Protein AF-A0A355H239-F1 (afdb_monomer)

Secondary structure (DSSP, 8-state):
-HHHHHHHHHHHHHHHTHHHHHHHHHHHHHHHHHHHHHTT-TT-HHHHHHHHHHHHHHHHHHHHHHHHHHHHHTT-S-SHHHHHHHHHHHHHHHHHHHHHHHHTT----HHHHHHHHHHHHHHHHHHHHHHHHHHHHHHHHTT-

Solvent-accessible surface area (backbone atoms only — not comparable to full-atom values): 7969 Å² total; per-residue (Å²): 111,69,68,77,52,54,56,60,52,55,53,50,51,58,49,58,56,43,52,63,48,53,51,45,53,50,52,44,51,52,53,49,53,51,38,37,56,75,68,68,53,72,79,42,66,66,57,49,51,55,51,50,52,53,51,53,52,52,53,51,46,51,52,43,48,51,52,27,47,50,22,62,77,69,70,51,68,82,38,59,71,43,52,51,51,41,56,54,54,49,53,47,49,55,52,50,54,53,49,49,38,60,77,67,63,52,76,73,57,71,69,47,56,53,45,51,53,52,49,53,53,54,48,56,65,48,46,62,58,45,50,56,52,50,50,52,52,51,56,54,62,71,73,105

Structure (mmCIF, N/CA/C/O backbone):
data_AF-A0A355H239-F1
#
_entry.id   AF-A0A355H239-F1
#
loop_
_atom_site.group_PDB
_atom_site.id
_atom_site.type_symbol
_atom_site.label_atom_id
_atom_site.label_alt_id
_atom_site.label_comp_id
_atom_site.label_asym_id
_atom_site.label_entity_id
_atom_site.label_seq_id
_atom_site.pdbx_PDB_ins_code
_atom_site.Cartn_x
_atom_site.Cartn_y
_atom_site.Cartn_z
_atom_site.occupancy
_atom_site.B_iso_or_equiv
_atom_site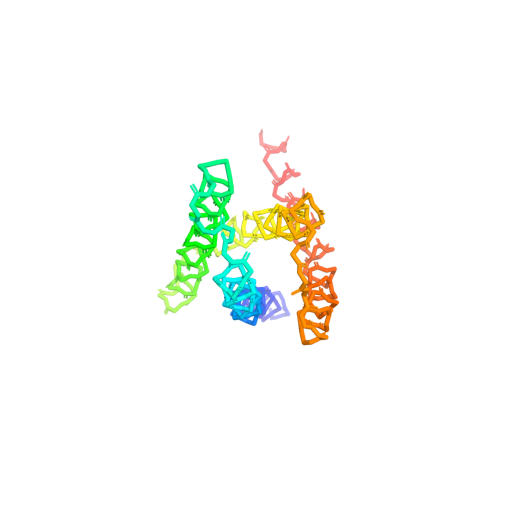.auth_seq_id
_atom_site.auth_comp_id
_atom_site.auth_asym_id
_atom_site.auth_atom_id
_atom_site.pdbx_PDB_model_num
ATOM 1 N N . ALA A 1 1 ? 24.855 -2.187 -24.152 1.00 49.84 1 ALA A N 1
ATOM 2 C CA . ALA A 1 1 ? 25.437 -2.868 -22.974 1.00 49.84 1 ALA A CA 1
ATOM 3 C C . ALA A 1 1 ? 24.928 -2.275 -21.656 1.00 49.84 1 ALA A C 1
ATOM 5 O O . ALA A 1 1 ? 24.184 -2.953 -20.971 1.00 49.84 1 ALA A O 1
ATOM 6 N N . TRP A 1 2 ? 25.256 -1.025 -21.291 1.00 38.62 2 TRP A N 1
ATOM 7 C CA . TRP A 1 2 ? 24.804 -0.437 -20.011 1.00 38.62 2 TRP A CA 1
ATOM 8 C C . TRP A 1 2 ? 23.284 -0.184 -19.926 1.00 38.62 2 TRP A C 1
ATOM 10 O O . TRP A 1 2 ? 22.669 -0.510 -18.916 1.00 38.62 2 TRP A O 1
ATOM 20 N N . GLN A 1 3 ? 22.655 0.355 -20.977 1.00 44.34 3 GLN A N 1
ATOM 21 C CA . GLN A 1 3 ? 21.200 0.594 -20.992 1.00 44.34 3 GLN A CA 1
ATOM 22 C C . GLN A 1 3 ? 20.380 -0.708 -20.977 1.00 44.34 3 GLN A C 1
ATOM 24 O O . GLN A 1 3 ? 19.345 -0.752 -20.317 1.00 44.34 3 GLN A O 1
ATOM 29 N N . ASP A 1 4 ? 20.891 -1.773 -21.605 1.00 44.16 4 ASP A N 1
ATOM 30 C CA . ASP A 1 4 ? 20.252 -3.100 -21.658 1.00 44.16 4 ASP A CA 1
ATOM 31 C C . ASP A 1 4 ? 20.250 -3.826 -20.302 1.00 44.16 4 ASP A C 1
ATOM 33 O O . ASP A 1 4 ? 19.488 -4.764 -20.106 1.00 44.16 4 ASP A O 1
ATOM 37 N N . ILE A 1 5 ? 21.096 -3.392 -19.360 1.00 50.44 5 ILE A N 1
ATOM 38 C CA . ILE A 1 5 ? 21.216 -3.969 -18.012 1.00 50.44 5 ILE A CA 1
ATOM 39 C C . ILE A 1 5 ? 20.502 -3.089 -16.973 1.00 50.44 5 ILE A C 1
ATOM 41 O O . ILE A 1 5 ? 19.812 -3.595 -16.090 1.00 50.44 5 ILE A O 1
ATOM 45 N N . VAL A 1 6 ? 20.634 -1.761 -17.071 1.00 57.44 6 VAL A N 1
ATOM 46 C CA . VAL A 1 6 ? 20.145 -0.821 -16.042 1.00 57.44 6 VAL A CA 1
ATOM 47 C C . VAL A 1 6 ? 18.633 -0.594 -16.107 1.00 57.44 6 VAL A C 1
ATOM 49 O O . VAL A 1 6 ? 18.001 -0.423 -15.065 1.00 57.44 6 VAL A O 1
ATOM 52 N N . VAL A 1 7 ? 18.036 -0.585 -17.304 1.00 55.44 7 VAL A N 1
ATOM 53 C CA . VAL A 1 7 ? 16.589 -0.348 -17.455 1.00 55.44 7 VAL A CA 1
ATOM 54 C C . VAL A 1 7 ? 15.756 -1.520 -16.905 1.00 55.44 7 VAL A C 1
ATOM 56 O O . VAL A 1 7 ? 14.871 -1.245 -16.093 1.00 55.44 7 VAL A O 1
ATOM 59 N N . PRO A 1 8 ? 16.062 -2.800 -17.214 1.00 58.38 8 PRO A N 1
ATOM 60 C CA . PRO A 1 8 ? 15.349 -3.936 -16.622 1.00 58.38 8 PRO A CA 1
ATOM 61 C C . PRO A 1 8 ? 15.516 -4.018 -15.101 1.00 58.38 8 PRO A C 1
ATOM 63 O O . PRO A 1 8 ? 14.546 -4.258 -14.388 1.00 58.38 8 PRO A O 1
ATOM 66 N N . LEU A 1 9 ? 16.721 -3.746 -14.580 1.00 67.75 9 LEU A N 1
ATOM 67 C CA . LEU A 1 9 ? 16.978 -3.777 -13.136 1.00 67.75 9 LEU A CA 1
ATOM 68 C C . LEU A 1 9 ? 16.159 -2.717 -12.384 1.00 67.75 9 LEU A C 1
ATOM 70 O O . LEU A 1 9 ? 15.622 -2.988 -11.313 1.00 67.75 9 LEU A O 1
ATOM 74 N N . GLY A 1 10 ? 16.027 -1.522 -12.966 1.00 76.94 10 GLY A N 1
ATOM 75 C CA . GLY A 1 10 ? 15.269 -0.433 -12.364 1.00 76.94 10 GLY A CA 1
ATOM 76 C C . GLY A 1 10 ? 13.759 -0.674 -12.321 1.00 76.94 10 GLY A C 1
ATOM 77 O O . GLY A 1 10 ? 13.109 -0.146 -11.424 1.00 76.94 10 GLY A O 1
ATOM 78 N N . GLU A 1 11 ? 13.187 -1.409 -13.277 1.00 83.06 11 GLU A N 1
ATOM 79 C CA . GLU A 1 11 ? 11.767 -1.789 -13.248 1.00 83.06 11 GLU A CA 1
ATOM 80 C C . GLU A 1 11 ? 11.512 -2.953 -12.285 1.00 83.06 11 GLU A C 1
ATOM 82 O O . GLU A 1 11 ? 10.512 -2.938 -11.572 1.00 83.06 11 GLU A O 1
ATOM 87 N N . ILE A 1 12 ? 12.443 -3.910 -12.199 1.00 86.94 12 ILE A N 1
ATOM 88 C CA . ILE A 1 12 ? 12.395 -4.990 -11.205 1.00 86.94 12 ILE A CA 1
ATOM 89 C C . ILE A 1 12 ? 12.418 -4.416 -9.788 1.00 86.94 12 ILE A C 1
ATOM 91 O O . ILE A 1 12 ? 11.576 -4.782 -8.972 1.00 86.94 12 ILE A O 1
ATOM 95 N N . GLU A 1 13 ? 13.339 -3.494 -9.497 1.00 86.94 13 GLU A N 1
ATOM 96 C CA . GLU A 1 13 ? 13.439 -2.856 -8.180 1.00 86.94 13 GLU A CA 1
ATOM 97 C C . GLU A 1 13 ? 12.128 -2.157 -7.794 1.00 86.94 13 GLU A C 1
ATOM 99 O O . GLU A 1 13 ? 11.630 -2.352 -6.688 1.00 86.94 13 GLU A O 1
ATOM 104 N N . ASP A 1 14 ? 11.518 -1.409 -8.717 1.00 87.81 14 ASP A N 1
ATOM 105 C CA . ASP A 1 14 ? 10.258 -0.712 -8.441 1.00 87.81 14 ASP A CA 1
ATOM 106 C C . ASP A 1 14 ? 9.121 -1.685 -8.109 1.00 87.81 14 ASP A C 1
ATOM 108 O O . ASP A 1 14 ? 8.348 -1.429 -7.184 1.00 87.81 14 ASP A O 1
ATOM 112 N N . VAL A 1 15 ? 9.036 -2.815 -8.820 1.00 91.94 15 VAL A N 1
ATOM 113 C CA . VAL A 1 15 ? 8.020 -3.842 -8.559 1.00 91.94 15 VAL A CA 1
ATOM 114 C C . VAL A 1 15 ? 8.290 -4.578 -7.249 1.00 91.94 15 VAL A C 1
ATOM 116 O O . VAL A 1 15 ? 7.368 -4.733 -6.451 1.00 91.94 15 VAL A O 1
ATOM 119 N N . VAL A 1 16 ? 9.534 -4.978 -6.973 1.00 91.25 16 VAL A N 1
ATOM 120 C CA . VAL A 1 16 ? 9.913 -5.648 -5.713 1.00 91.25 16 VAL A CA 1
ATOM 121 C C . VAL A 1 16 ? 9.537 -4.792 -4.505 1.00 91.25 16 VAL A C 1
ATOM 123 O O . VAL A 1 16 ? 9.000 -5.297 -3.520 1.00 91.25 16 VAL A O 1
ATOM 126 N N . MET A 1 17 ? 9.739 -3.481 -4.604 1.00 90.00 17 MET A N 1
ATOM 127 C CA . MET A 1 17 ? 9.440 -2.533 -3.53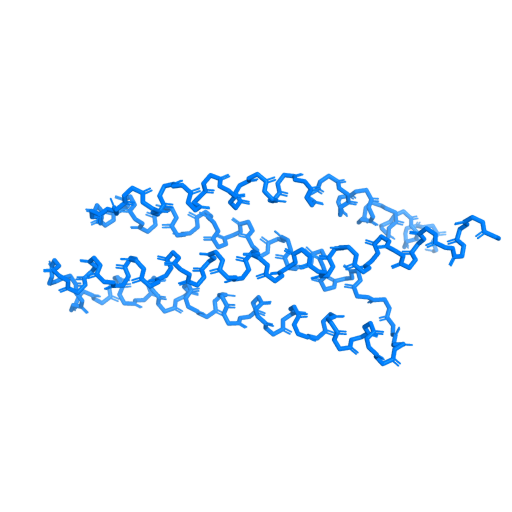3 1.00 90.00 17 MET A CA 1
ATOM 128 C C . MET A 1 17 ? 7.933 -2.378 -3.241 1.00 90.00 17 MET A C 1
ATOM 130 O O . MET A 1 17 ? 7.575 -1.908 -2.161 1.00 90.00 17 MET A O 1
ATOM 134 N N . THR A 1 18 ? 7.034 -2.824 -4.131 1.00 92.94 18 THR A N 1
ATOM 135 C CA . THR A 1 18 ? 5.580 -2.847 -3.852 1.00 92.94 18 THR A CA 1
ATOM 136 C C . THR A 1 18 ? 5.189 -3.892 -2.802 1.00 92.94 18 THR A C 1
ATOM 138 O O . THR A 1 18 ? 4.214 -3.696 -2.077 1.00 92.94 18 THR A O 1
ATOM 141 N N . GLY A 1 19 ? 5.957 -4.981 -2.676 1.00 93.56 19 GLY A N 1
ATOM 142 C CA . GLY A 1 19 ? 5.679 -6.073 -1.741 1.00 93.56 19 GLY A CA 1
ATOM 143 C C . GLY A 1 19 ? 5.734 -5.631 -0.273 1.00 93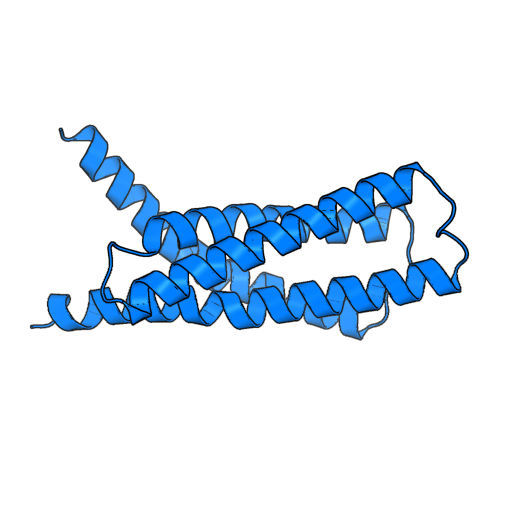.56 19 GLY A C 1
ATOM 144 O O . GLY A 1 19 ? 4.724 -5.749 0.424 1.00 93.56 19 GLY A O 1
ATOM 145 N N . PRO A 1 20 ? 6.867 -5.077 0.203 1.00 92.62 20 PRO A N 1
ATOM 146 C CA . PRO A 1 20 ? 6.974 -4.533 1.555 1.00 92.62 20 PRO A CA 1
ATOM 147 C C . PRO A 1 20 ? 5.937 -3.445 1.851 1.00 92.62 20 PRO A C 1
ATOM 149 O O . PRO A 1 20 ? 5.372 -3.440 2.940 1.00 92.62 20 PRO A O 1
ATOM 152 N N . MET A 1 21 ? 5.627 -2.581 0.874 1.00 92.50 21 MET A N 1
ATOM 153 C CA . MET A 1 21 ? 4.584 -1.561 1.023 1.00 92.50 21 MET 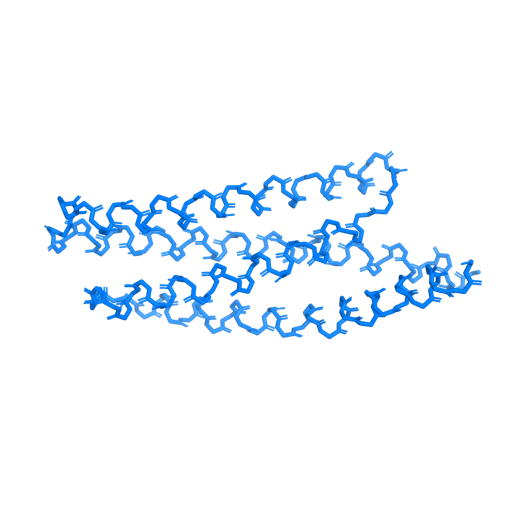A CA 1
ATOM 154 C C . MET A 1 21 ? 3.210 -2.177 1.299 1.00 92.50 21 MET A C 1
ATOM 156 O O . MET A 1 21 ? 2.563 -1.833 2.284 1.00 92.50 21 MET A O 1
ATOM 160 N N . LEU A 1 22 ? 2.788 -3.150 0.489 1.00 95.19 22 LEU A N 1
ATOM 161 C CA . LEU A 1 22 ? 1.518 -3.850 0.699 1.00 95.19 22 LEU A CA 1
ATOM 162 C C . LEU A 1 22 ? 1.462 -4.603 2.028 1.00 95.19 22 LEU A C 1
ATOM 164 O O . LEU A 1 22 ? 0.408 -4.623 2.666 1.00 95.19 22 LEU A O 1
ATOM 168 N N . GLY A 1 23 ? 2.578 -5.216 2.429 1.00 94.88 23 GLY A N 1
ATOM 169 C CA . GLY A 1 23 ? 2.705 -5.907 3.711 1.00 94.88 23 GLY A CA 1
ATOM 170 C C . GLY A 1 23 ? 2.562 -4.955 4.899 1.00 94.88 23 GLY A C 1
ATOM 171 O O . GLY A 1 23 ? 1.799 -5.242 5.819 1.00 94.88 23 GLY A O 1
ATOM 172 N N . GLY A 1 24 ? 3.227 -3.798 4.850 1.00 94.19 24 GLY A N 1
ATOM 173 C CA . GLY A 1 24 ? 3.100 -2.755 5.869 1.00 94.19 24 GLY A CA 1
ATOM 174 C C . GLY A 1 24 ? 1.673 -2.217 5.968 1.00 94.19 24 GLY A C 1
ATOM 175 O O . GLY A 1 24 ? 1.107 -2.182 7.057 1.00 94.19 24 GLY A O 1
ATOM 176 N N . MET A 1 25 ? 1.047 -1.902 4.831 1.00 94.88 25 MET A N 1
ATOM 177 C CA . MET A 1 25 ? -0.350 -1.450 4.780 1.00 94.88 25 MET A CA 1
ATOM 178 C C . MET A 1 25 ? -1.328 -2.487 5.352 1.00 94.88 25 MET A C 1
ATOM 180 O O . MET A 1 25 ? -2.258 -2.131 6.075 1.00 94.88 25 MET A O 1
ATOM 184 N N . ALA A 1 26 ? -1.115 -3.775 5.061 1.00 96.12 26 ALA A N 1
ATOM 185 C CA . ALA A 1 26 ? -1.925 -4.859 5.616 1.00 96.12 26 ALA A CA 1
ATOM 186 C C . ALA A 1 26 ? -1.776 -4.951 7.141 1.00 96.12 26 ALA A C 1
ATOM 188 O O . ALA A 1 26 ? -2.770 -5.042 7.856 1.00 96.12 26 ALA A O 1
ATOM 189 N N . ALA A 1 27 ? -0.546 -4.846 7.649 1.00 95.62 27 ALA A N 1
ATOM 190 C CA . ALA A 1 27 ? -0.295 -4.838 9.085 1.00 95.62 27 ALA A CA 1
ATOM 191 C C . ALA A 1 27 ? -0.939 -3.620 9.774 1.00 95.62 27 ALA A C 1
ATOM 193 O O . ALA A 1 27 ? -1.530 -3.762 10.842 1.00 95.62 27 ALA A O 1
ATOM 194 N N . GLN A 1 28 ? -0.895 -2.434 9.157 1.00 94.62 28 GLN A N 1
ATOM 195 C CA . GLN A 1 28 ? -1.575 -1.244 9.679 1.00 94.62 28 GLN A CA 1
ATOM 196 C C . GLN A 1 28 ? -3.099 -1.431 9.744 1.00 94.62 28 GLN A C 1
ATOM 198 O O . GLN A 1 28 ? -3.717 -1.100 10.758 1.00 94.62 28 GLN A O 1
ATOM 203 N N . LEU A 1 29 ? -3.696 -2.005 8.694 1.00 95.00 2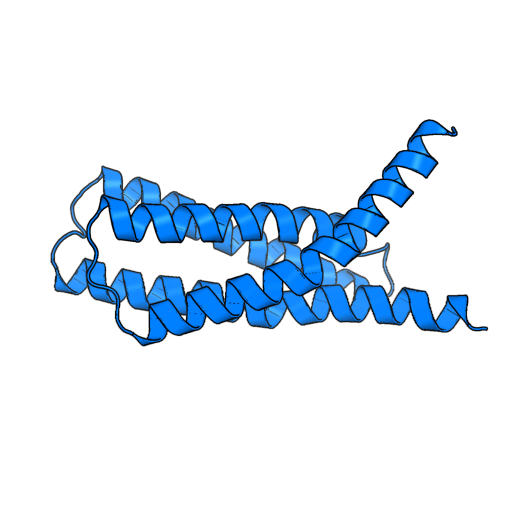9 LEU A N 1
ATOM 204 C CA . LEU A 1 29 ? -5.109 -2.388 8.667 1.00 95.00 29 LEU A CA 1
ATOM 205 C C . LEU A 1 29 ? -5.455 -3.357 9.806 1.00 95.00 29 LEU A C 1
ATOM 207 O O . LEU A 1 29 ? -6.439 -3.153 10.513 1.00 95.00 29 LEU A O 1
ATOM 211 N N . ASP A 1 30 ? -4.645 -4.388 10.030 1.00 95.00 30 ASP A N 1
ATOM 212 C CA . ASP A 1 30 ? -4.907 -5.369 11.086 1.00 95.00 30 ASP A CA 1
ATOM 213 C C . ASP A 1 30 ? -4.824 -4.750 12.491 1.00 95.00 30 ASP A C 1
ATOM 215 O O . ASP A 1 30 ? -5.696 -5.002 13.333 1.00 95.00 30 ASP A O 1
ATOM 219 N N . LEU A 1 31 ? -3.825 -3.894 12.732 1.00 94.19 31 LEU A N 1
ATOM 220 C CA . LEU A 1 31 ? -3.648 -3.184 14.004 1.00 94.19 31 LEU A CA 1
ATOM 221 C C . LEU A 1 31 ? -4.824 -2.240 14.292 1.00 94.19 31 LEU A C 1
ATOM 223 O O . LEU A 1 31 ? -5.388 -2.273 15.390 1.00 94.19 31 LEU A O 1
ATOM 227 N N . LEU A 1 32 ? -5.245 -1.442 13.306 1.00 93.00 32 LEU A N 1
ATOM 228 C CA . LEU A 1 32 ? -6.392 -0.545 13.467 1.00 93.00 32 LEU A CA 1
ATOM 229 C C . LEU A 1 32 ? -7.708 -1.314 13.606 1.00 93.00 32 LEU A C 1
ATOM 231 O O . LEU A 1 32 ? -8.523 -0.964 14.457 1.00 93.00 32 LEU A O 1
ATOM 235 N N . ALA A 1 33 ? -7.913 -2.395 12.849 1.00 93.56 33 ALA A N 1
ATOM 236 C CA . ALA A 1 33 ? -9.104 -3.232 12.985 1.00 93.56 33 ALA A CA 1
ATOM 237 C C . ALA A 1 33 ? -9.218 -3.828 14.393 1.00 93.56 33 ALA A C 1
ATOM 239 O O . ALA A 1 33 ? -10.309 -3.879 14.967 1.00 93.56 33 ALA A O 1
ATOM 240 N N . ALA A 1 34 ? -8.098 -4.285 14.963 1.00 92.50 34 ALA A N 1
ATOM 241 C CA . ALA A 1 34 ? -8.056 -4.769 16.337 1.00 92.50 34 ALA A CA 1
ATOM 242 C C . ALA A 1 34 ? -8.436 -3.660 17.330 1.00 92.50 34 ALA A C 1
ATOM 244 O O . ALA A 1 34 ? -9.309 -3.882 18.172 1.00 92.50 34 ALA A O 1
ATOM 245 N N . ALA A 1 35 ? -7.867 -2.461 17.182 1.00 91.06 35 ALA A N 1
ATOM 246 C CA . ALA A 1 35 ? -8.186 -1.316 18.031 1.00 91.06 35 ALA A CA 1
ATOM 247 C C . ALA A 1 35 ? -9.665 -0.895 17.926 1.00 91.06 35 ALA A C 1
ATOM 249 O O . ALA A 1 35 ? -10.326 -0.719 18.949 1.00 91.06 35 ALA A O 1
ATOM 250 N N . ILE A 1 36 ? -10.228 -0.813 16.717 1.00 90.75 36 ILE A N 1
ATOM 251 C CA . ILE A 1 36 ? -11.646 -0.482 16.480 1.00 90.75 36 ILE A CA 1
ATOM 252 C C . ILE A 1 36 ? -12.573 -1.481 17.184 1.00 90.75 36 ILE A C 1
ATOM 254 O O . ILE A 1 36 ? -13.549 -1.082 17.827 1.00 90.75 36 ILE A O 1
ATOM 258 N N . ARG A 1 37 ? -12.269 -2.783 17.084 1.00 90.06 37 ARG A N 1
ATOM 259 C CA . ARG A 1 37 ? -13.062 -3.845 17.725 1.00 90.06 37 ARG A CA 1
ATOM 260 C C . ARG A 1 37 ? -13.016 -3.754 19.247 1.00 90.06 37 ARG A C 1
ATOM 262 O O . ARG A 1 37 ? -14.062 -3.846 19.880 1.00 90.06 37 ARG A O 1
ATOM 269 N N . ILE A 1 38 ? -11.831 -3.551 19.824 1.00 87.88 38 ILE A N 1
ATOM 270 C CA . ILE A 1 38 ? -11.648 -3.447 21.282 1.00 87.88 38 ILE A CA 1
ATOM 271 C C . ILE A 1 38 ? -12.412 -2.242 21.847 1.00 87.88 38 ILE A C 1
ATOM 273 O O . ILE A 1 38 ? -13.021 -2.341 22.908 1.00 87.88 38 ILE A O 1
ATOM 277 N N . ASN A 1 39 ? -12.449 -1.128 21.115 1.00 83.00 39 ASN A N 1
ATOM 278 C CA . ASN A 1 39 ? -13.104 0.104 21.559 1.00 83.00 39 ASN A CA 1
ATOM 279 C C . ASN A 1 39 ? -14.606 0.172 21.220 1.00 83.00 39 ASN A C 1
ATOM 281 O O . ASN A 1 39 ? -15.220 1.222 21.380 1.00 83.00 39 ASN A O 1
ATOM 285 N N . SER A 1 40 ? -15.219 -0.933 20.770 1.00 79.94 40 SER A N 1
ATOM 286 C CA . SER A 1 40 ? -16.656 -1.021 20.442 1.00 79.94 40 SER A CA 1
ATOM 287 C C . SER A 1 40 ? -17.147 0.020 19.421 1.00 79.94 40 SER A C 1
ATOM 289 O O . SER A 1 40 ? -18.329 0.350 19.382 1.00 79.94 40 SER A O 1
ATOM 291 N N . MET A 1 41 ? -16.256 0.516 18.558 1.00 79.31 41 MET A N 1
ATOM 292 C CA . MET A 1 41 ? -16.579 1.517 17.531 1.00 79.31 41 MET A CA 1
ATOM 293 C C . MET A 1 41 ? -17.149 0.889 16.248 1.00 79.31 41 MET A C 1
ATOM 295 O O . MET A 1 41 ? -17.564 1.588 15.330 1.00 79.31 41 MET A O 1
ATOM 299 N N . SER A 1 42 ? -17.175 -0.443 16.169 1.00 75.50 42 SER A N 1
ATOM 300 C CA . SER A 1 42 ? -17.464 -1.212 14.952 1.00 75.50 42 SER A CA 1
ATOM 301 C C . SER A 1 42 ? -18.891 -1.079 14.411 1.00 75.50 42 SER A C 1
ATOM 303 O O . SER A 1 42 ? -19.147 -1.508 13.285 1.00 75.50 42 SER A O 1
ATOM 305 N N . THR A 1 43 ? -19.826 -0.516 15.178 1.00 84.00 43 THR A N 1
ATOM 306 C CA . THR A 1 43 ? -21.228 -0.330 14.772 1.00 84.00 43 THR A CA 1
ATOM 307 C C . THR A 1 43 ? -21.494 1.017 14.101 1.00 84.00 43 THR A C 1
ATOM 309 O O . THR A 1 43 ? -22.571 1.196 13.530 1.00 84.00 43 THR A O 1
ATOM 312 N N . ASP A 1 44 ? -20.535 1.948 14.127 1.00 91.81 44 ASP A N 1
ATOM 313 C CA . ASP A 1 44 ? -20.686 3.244 13.471 1.00 91.81 44 ASP A CA 1
ATOM 314 C C . ASP A 1 44 ? -20.634 3.096 11.940 1.00 91.81 44 ASP A C 1
ATOM 316 O O . ASP A 1 44 ? -19.664 2.598 11.362 1.00 91.81 44 ASP A O 1
ATOM 320 N N . ARG A 1 45 ? -21.699 3.540 11.265 1.00 92.19 45 ARG A N 1
ATOM 321 C CA . ARG A 1 45 ? -21.852 3.396 9.813 1.00 92.19 45 ARG A CA 1
ATOM 322 C C . ARG A 1 45 ? -20.871 4.261 9.016 1.00 92.19 45 ARG A C 1
ATOM 324 O O . ARG A 1 45 ? -20.477 3.857 7.922 1.00 92.19 45 ARG A O 1
ATOM 331 N N . ALA A 1 46 ? -20.503 5.437 9.519 1.00 93.12 46 ALA A N 1
ATOM 332 C CA . ALA A 1 46 ? -19.527 6.293 8.854 1.00 93.12 46 ALA A CA 1
ATOM 333 C C . ALA A 1 46 ? -18.135 5.659 8.933 1.00 93.12 46 ALA A C 1
ATOM 335 O O . ALA A 1 46 ? -17.474 5.535 7.902 1.00 93.12 46 ALA A O 1
ATOM 336 N N . LEU A 1 47 ? -17.751 5.132 10.103 1.00 93.56 47 LEU A N 1
ATOM 337 C CA . LEU A 1 47 ? -16.500 4.384 10.252 1.00 93.56 47 LEU A CA 1
ATOM 338 C C . LEU A 1 47 ? -16.464 3.153 9.338 1.00 93.56 47 LEU A C 1
ATOM 340 O O . LEU A 1 47 ? -15.463 2.915 8.672 1.00 93.56 47 LEU A O 1
ATOM 344 N N . GLN A 1 48 ? -17.555 2.385 9.257 1.00 93.94 48 GLN A N 1
ATOM 345 C CA . GLN A 1 48 ? -17.650 1.237 8.345 1.00 93.94 48 GLN A CA 1
ATOM 346 C C . GLN A 1 48 ? -17.455 1.635 6.875 1.00 93.94 48 GLN A C 1
ATOM 348 O O . GLN A 1 48 ? -16.804 0.907 6.125 1.00 93.94 48 GLN A O 1
ATOM 353 N N . GLY A 1 49 ? -18.009 2.780 6.462 1.00 95.69 49 GLY A N 1
ATOM 354 C CA . GLY A 1 49 ? -17.846 3.313 5.111 1.00 95.69 49 GLY A CA 1
ATOM 355 C C . GLY A 1 49 ? -16.399 3.701 4.806 1.00 95.69 49 GLY A C 1
ATOM 356 O O . GLY A 1 49 ? -15.852 3.269 3.792 1.00 95.69 49 GLY A O 1
ATOM 357 N N . GLU A 1 50 ? -15.765 4.457 5.705 1.00 94.94 50 GLU A N 1
ATOM 358 C CA . GLU A 1 50 ? -14.356 4.855 5.572 1.00 94.94 50 GLU A CA 1
ATOM 359 C C . GLU A 1 50 ? -13.424 3.632 5.586 1.00 94.94 50 GLU A C 1
ATOM 361 O O . GLU A 1 50 ? -12.542 3.503 4.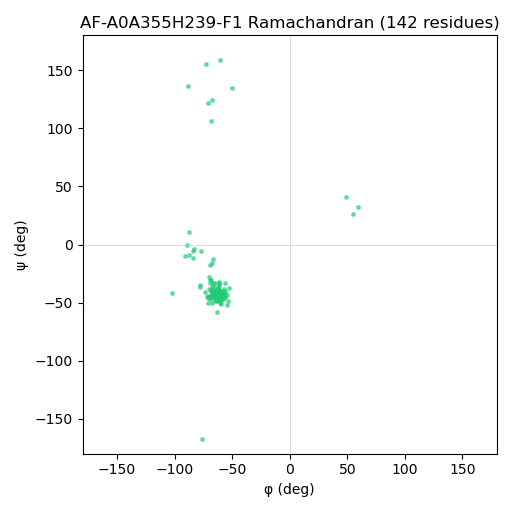737 1.00 94.94 50 GLU A O 1
ATOM 366 N N . TRP A 1 51 ? -13.679 2.672 6.478 1.00 95.44 51 TRP A N 1
ATOM 367 C CA . TRP A 1 51 ? -12.935 1.415 6.549 1.00 95.44 51 TRP A CA 1
ATOM 368 C C . TRP A 1 51 ? -13.074 0.575 5.272 1.00 95.44 51 TRP A C 1
ATOM 370 O O . TRP A 1 51 ? -12.098 0.014 4.769 1.00 95.44 51 TRP A O 1
ATOM 380 N N . GLY A 1 52 ? -14.289 0.498 4.722 1.00 95.94 52 GLY A N 1
ATOM 381 C CA . GLY A 1 52 ? -14.564 -0.192 3.464 1.00 95.94 52 GLY A CA 1
ATOM 382 C C . GLY A 1 52 ? -13.822 0.432 2.282 1.00 95.94 52 GLY A C 1
ATOM 383 O O . GLY A 1 52 ? -13.247 -0.301 1.475 1.00 95.94 52 GLY A O 1
ATOM 384 N N . ALA A 1 53 ? -13.777 1.765 2.207 1.00 96.38 53 ALA A N 1
ATOM 385 C CA . ALA A 1 53 ? -13.015 2.484 1.186 1.00 96.38 53 ALA A CA 1
ATOM 386 C C . ALA A 1 53 ? -11.511 2.187 1.291 1.00 96.38 53 ALA A C 1
ATOM 388 O O . ALA A 1 53 ? -10.889 1.817 0.293 1.00 96.38 53 ALA A O 1
ATOM 389 N N . LEU A 1 54 ? -10.952 2.231 2.507 1.00 96.44 54 LEU A N 1
ATOM 390 C CA . LEU A 1 54 ? -9.543 1.918 2.751 1.00 96.44 54 LEU A CA 1
ATOM 391 C C . LEU A 1 54 ? -9.194 0.474 2.353 1.00 96.44 54 LEU A C 1
ATOM 393 O O . LEU A 1 54 ? -8.171 0.210 1.716 1.00 96.44 54 LEU A O 1
ATOM 397 N N . SER A 1 55 ? -10.076 -0.472 2.688 1.00 96.19 55 SER A N 1
ATOM 398 C CA . SER A 1 55 ? -9.918 -1.878 2.315 1.00 96.19 55 SER A CA 1
ATOM 399 C C . SER A 1 55 ? -9.958 -2.067 0.795 1.00 96.19 55 SER A C 1
ATOM 401 O O . SER A 1 55 ? -9.105 -2.761 0.241 1.00 96.19 55 SER A O 1
ATOM 403 N N . ALA A 1 56 ? -10.896 -1.419 0.099 1.00 97.88 56 ALA A N 1
ATOM 404 C CA . ALA A 1 56 ? -10.990 -1.477 -1.360 1.00 97.88 56 ALA A CA 1
ATOM 405 C C . ALA A 1 56 ? -9.745 -0.888 -2.048 1.00 97.88 56 ALA A C 1
ATOM 407 O O . ALA A 1 56 ? -9.248 -1.457 -3.028 1.00 97.88 56 ALA A O 1
ATOM 408 N N . LEU A 1 57 ? -9.202 0.206 -1.509 1.00 97.94 57 LEU A N 1
ATOM 409 C CA . LEU A 1 57 ? -7.967 0.817 -1.993 1.00 97.94 57 LEU A CA 1
ATOM 410 C C . LEU A 1 57 ? -6.769 -0.133 -1.839 1.00 97.94 57 LEU A C 1
ATOM 412 O O . LEU A 1 57 ? -6.048 -0.372 -2.811 1.00 97.94 57 LEU A O 1
ATOM 416 N N . TRP A 1 58 ? -6.607 -0.765 -0.671 1.00 98.00 58 TRP A N 1
ATOM 417 C CA . TRP A 1 58 ? -5.559 -1.771 -0.448 1.00 98.00 58 TRP A CA 1
ATOM 418 C C . TRP A 1 58 ? -5.680 -2.975 -1.394 1.00 98.00 58 TRP A C 1
ATOM 420 O O . TRP A 1 58 ? -4.691 -3.418 -1.981 1.00 98.00 58 TRP A O 1
ATOM 430 N N . GLN A 1 59 ? -6.897 -3.487 -1.608 1.00 98.31 59 GLN A N 1
ATOM 431 C CA . GLN A 1 59 ? -7.137 -4.582 -2.558 1.00 98.31 59 GLN A CA 1
ATOM 432 C C . GLN A 1 59 ? -6.751 -4.191 -3.989 1.00 98.31 59 GLN A C 1
ATOM 434 O O . GLN A 1 59 ? -6.152 -4.988 -4.713 1.00 98.31 59 GLN A O 1
ATOM 439 N N . THR A 1 60 ? -7.053 -2.954 -4.384 1.00 98.50 60 THR A N 1
ATOM 440 C CA . THR A 1 60 ? -6.687 -2.412 -5.698 1.00 98.50 60 THR A CA 1
ATOM 441 C C . THR A 1 60 ? -5.170 -2.329 -5.856 1.00 98.50 60 THR A C 1
ATOM 443 O O . THR A 1 60 ? -4.628 -2.820 -6.847 1.00 98.50 60 THR A O 1
ATOM 446 N N . LEU A 1 61 ? -4.467 -1.792 -4.855 1.00 98.06 61 LEU A N 1
ATOM 447 C CA . LEU A 1 61 ? -3.001 -1.757 -4.817 1.00 98.06 61 LEU A CA 1
ATOM 448 C C . LEU A 1 61 ? -2.396 -3.160 -4.957 1.00 98.06 61 LEU A C 1
ATOM 450 O O . LEU A 1 61 ? -1.444 -3.353 -5.716 1.00 98.06 61 LEU A O 1
ATOM 454 N N . ARG A 1 62 ? -2.984 -4.157 -4.285 1.00 98.38 62 ARG A N 1
ATOM 455 C CA . ARG A 1 62 ? -2.544 -5.555 -4.364 1.00 98.38 62 ARG A CA 1
ATOM 456 C C . ARG A 1 62 ? -2.673 -6.130 -5.773 1.00 98.38 62 ARG A C 1
ATOM 458 O O . ARG A 1 62 ? -1.746 -6.778 -6.253 1.00 98.38 62 ARG A O 1
ATOM 465 N N . ILE A 1 63 ? -3.788 -5.865 -6.452 1.00 98.44 63 ILE A N 1
ATOM 466 C CA . ILE A 1 63 ? -3.998 -6.295 -7.843 1.00 98.44 63 ILE A CA 1
ATOM 467 C C . ILE A 1 63 ? -2.960 -5.652 -8.770 1.00 98.44 63 ILE A C 1
ATOM 469 O O . ILE A 1 63 ? -2.372 -6.342 -9.600 1.00 98.44 63 ILE A O 1
ATOM 473 N N . ILE A 1 64 ? -2.696 -4.352 -8.605 1.00 97.88 64 ILE A N 1
ATOM 474 C CA . ILE A 1 64 ? -1.703 -3.628 -9.411 1.00 97.88 64 ILE A CA 1
ATOM 475 C C . ILE A 1 64 ? -0.306 -4.228 -9.226 1.00 97.88 64 ILE A C 1
ATOM 477 O O . ILE A 1 64 ? 0.386 -4.466 -10.216 1.00 97.88 64 ILE A O 1
ATOM 481 N N . ALA A 1 65 ? 0.102 -4.502 -7.984 1.00 96.75 65 ALA A N 1
ATOM 482 C CA . ALA A 1 65 ? 1.403 -5.098 -7.691 1.00 96.75 65 ALA A CA 1
ATOM 483 C C . ALA A 1 65 ? 1.554 -6.497 -8.305 1.00 96.75 65 ALA A C 1
ATOM 485 O O . ALA A 1 65 ? 2.576 -6.789 -8.923 1.00 96.75 65 ALA A O 1
ATOM 486 N N . TYR A 1 66 ? 0.527 -7.345 -8.198 1.00 97.38 66 TYR A N 1
ATOM 487 C CA . TYR A 1 66 ? 0.557 -8.678 -8.803 1.00 97.38 66 TYR A CA 1
ATOM 488 C C . TYR A 1 66 ? 0.584 -8.641 -10.325 1.00 97.38 66 TYR A C 1
ATOM 490 O O . TYR A 1 66 ? 1.312 -9.418 -10.936 1.00 97.38 66 TYR A O 1
ATOM 498 N N . GLU A 1 67 ? -0.157 -7.732 -10.953 1.00 97.12 67 GLU A N 1
ATOM 499 C CA . GLU A 1 67 ? -0.091 -7.578 -12.404 1.00 97.12 67 GLU A CA 1
ATOM 500 C C . GLU A 1 67 ? 1.275 -7.026 -12.845 1.00 97.12 67 GLU A C 1
ATOM 502 O O . GLU A 1 67 ? 1.824 -7.478 -13.849 1.00 97.12 67 GLU A O 1
ATOM 507 N N . ALA A 1 68 ? 1.882 -6.120 -12.073 1.00 94.94 68 ALA A N 1
ATOM 508 C CA . ALA A 1 68 ? 3.229 -5.622 -12.346 1.00 94.94 68 ALA A CA 1
ATOM 509 C C . ALA A 1 68 ? 4.290 -6.731 -12.235 1.00 94.94 68 ALA A C 1
ATOM 511 O O . ALA A 1 68 ? 5.123 -6.866 -13.132 1.00 94.94 68 ALA A O 1
ATOM 512 N N . ALA A 1 69 ? 4.215 -7.564 -11.193 1.00 94.62 69 ALA A N 1
ATOM 513 C CA . ALA A 1 69 ? 5.062 -8.748 -11.040 1.00 94.62 69 ALA A CA 1
ATOM 514 C C . ALA A 1 69 ? 4.844 -9.749 -12.183 1.00 94.62 69 ALA A C 1
ATOM 516 O O . ALA A 1 69 ? 5.795 -10.163 -12.840 1.00 94.62 69 ALA A O 1
ATOM 517 N N . GLY A 1 70 ? 3.586 -10.040 -12.519 1.00 94.19 70 GLY A N 1
ATOM 518 C CA . GLY A 1 70 ? 3.250 -10.944 -13.614 1.00 94.19 70 GLY A CA 1
ATOM 519 C C . GLY A 1 70 ? 3.758 -10.466 -14.979 1.00 94.19 70 GLY A C 1
ATOM 520 O O . GLY A 1 70 ? 4.100 -11.292 -15.825 1.00 94.19 70 GLY A O 1
ATOM 521 N N . ARG A 1 71 ? 3.836 -9.151 -15.219 1.00 93.25 71 ARG A N 1
ATOM 522 C CA . ARG A 1 71 ? 4.447 -8.603 -16.442 1.00 93.25 71 ARG A CA 1
ATOM 523 C C . ARG A 1 71 ? 5.949 -8.837 -16.500 1.00 93.25 71 ARG A C 1
ATOM 525 O O . ARG A 1 71 ? 6.436 -9.178 -17.576 1.00 93.25 71 ARG A O 1
ATOM 532 N N . LEU A 1 72 ? 6.649 -8.696 -15.374 1.00 89.88 72 LEU A N 1
ATOM 533 C CA . LEU A 1 72 ? 8.074 -9.018 -15.292 1.00 89.88 72 LEU A CA 1
ATOM 534 C C . LEU A 1 72 ? 8.316 -10.507 -15.555 1.00 89.88 72 LEU A C 1
ATOM 536 O O . LEU A 1 72 ? 9.132 -10.842 -16.410 1.00 89.88 72 LEU A O 1
ATOM 540 N N . ASP A 1 73 ? 7.551 -11.385 -14.904 1.00 89.44 73 ASP A N 1
ATOM 541 C CA . ASP A 1 73 ? 7.721 -12.840 -15.019 1.00 89.44 73 ASP A CA 1
ATOM 542 C C . ASP A 1 73 ? 7.481 -13.352 -16.444 1.00 89.44 73 ASP A C 1
ATOM 544 O O . ASP A 1 73 ? 8.185 -14.233 -16.936 1.00 89.44 73 ASP A O 1
ATOM 548 N N . ARG A 1 74 ? 6.476 -12.796 -17.130 1.00 90.12 74 ARG A N 1
ATOM 549 C CA . ARG A 1 74 ? 6.106 -13.207 -18.494 1.00 90.12 74 ARG A CA 1
ATOM 550 C C . ARG A 1 74 ? 6.960 -12.549 -19.582 1.00 90.12 74 ARG A C 1
ATOM 552 O O . ARG A 1 74 ? 6.736 -12.840 -20.755 1.00 90.12 74 ARG A O 1
ATOM 559 N N . GLY A 1 75 ? 7.875 -11.640 -19.232 1.00 79.38 75 GLY A N 1
ATOM 560 C CA . GLY A 1 75 ? 8.578 -10.800 -20.210 1.00 79.38 75 GLY A CA 1
ATOM 561 C C . GLY A 1 75 ? 7.621 -9.938 -21.045 1.00 79.38 75 GLY A C 1
ATOM 562 O O . GLY A 1 75 ? 7.853 -9.717 -22.232 1.00 79.38 75 GLY A O 1
ATOM 563 N N . GLY A 1 76 ? 6.498 -9.523 -20.447 1.00 74.12 76 GLY A N 1
ATOM 564 C CA . GLY A 1 76 ? 5.464 -8.717 -21.094 1.00 74.12 76 GLY A CA 1
ATOM 565 C C . GLY A 1 76 ? 5.856 -7.243 -21.250 1.00 74.12 76 GLY A C 1
ATOM 566 O O . GLY A 1 76 ? 7.004 -6.851 -21.063 1.00 74.12 76 GLY A O 1
ATOM 567 N N . GLY A 1 77 ? 4.878 -6.395 -21.589 1.00 82.56 77 GLY A N 1
ATOM 568 C CA . GLY A 1 77 ? 5.088 -4.943 -21.650 1.00 82.56 77 GLY A CA 1
ATOM 569 C C . GLY A 1 77 ? 5.519 -4.348 -20.302 1.00 82.56 77 GLY A C 1
ATOM 570 O O . GLY A 1 77 ? 5.252 -4.927 -19.251 1.00 82.56 77 GLY A O 1
ATOM 571 N N . SER A 1 78 ? 6.142 -3.166 -20.335 1.00 88.06 78 SER A N 1
ATOM 572 C CA . SER A 1 78 ? 6.697 -2.508 -1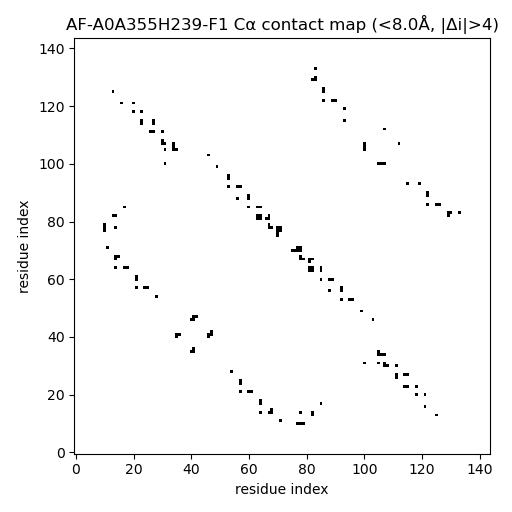9.142 1.00 88.06 78 SER A CA 1
ATOM 573 C C . SER A 1 78 ? 5.684 -2.421 -17.975 1.00 88.06 78 SER A C 1
ATOM 575 O O . SER A 1 78 ? 4.520 -2.037 -18.184 1.00 88.06 78 SER A O 1
ATOM 577 N N . PRO A 1 79 ? 6.099 -2.742 -16.731 1.00 92.00 79 PRO A N 1
ATOM 578 C CA . PRO A 1 79 ? 5.296 -2.553 -15.524 1.00 92.00 79 PRO A CA 1
ATOM 579 C C . PRO A 1 79 ? 5.257 -1.088 -15.061 1.00 92.00 79 PRO A C 1
ATOM 581 O O . PRO A 1 79 ? 4.517 -0.758 -14.136 1.00 92.00 79 PRO A O 1
ATOM 584 N N . LEU A 1 80 ? 6.013 -0.182 -15.690 1.00 90.44 80 LEU A N 1
ATOM 585 C CA . LEU A 1 80 ? 6.151 1.209 -15.253 1.00 90.44 80 LEU A CA 1
ATOM 586 C C . LEU A 1 80 ? 4.815 1.964 -15.081 1.00 90.44 80 LEU A C 1
ATOM 588 O O . LEU A 1 80 ? 4.663 2.636 -14.059 1.00 90.44 80 LEU A O 1
ATOM 592 N N . PRO A 1 81 ? 3.816 1.861 -15.986 1.00 91.88 81 PRO A N 1
ATOM 593 C CA . PRO A 1 81 ? 2.527 2.528 -15.779 1.00 91.88 81 PRO A CA 1
ATOM 594 C C . PRO A 1 81 ? 1.793 2.038 -14.522 1.00 91.88 81 PRO A C 1
ATOM 596 O O . PRO A 1 81 ? 1.152 2.830 -13.827 1.00 91.88 81 PRO A O 1
ATOM 599 N N . LEU A 1 82 ? 1.922 0.743 -14.207 1.00 94.38 82 LEU A N 1
ATOM 600 C CA . LEU A 1 82 ? 1.369 0.150 -12.990 1.00 94.38 82 LEU A CA 1
ATOM 601 C C . LEU A 1 82 ? 2.104 0.680 -11.763 1.00 94.38 82 LEU A C 1
ATOM 603 O O . LEU A 1 82 ? 1.448 1.102 -10.821 1.00 94.38 82 LEU A O 1
ATOM 607 N N . GLY A 1 83 ? 3.437 0.756 -11.807 1.00 92.69 83 GLY A N 1
ATOM 608 C CA . GLY A 1 83 ? 4.249 1.322 -10.724 1.00 92.69 83 GLY A CA 1
ATOM 609 C C . GLY A 1 83 ? 3.920 2.790 -10.421 1.00 92.69 83 GLY A C 1
ATOM 610 O O . GLY A 1 83 ? 3.745 3.159 -9.263 1.00 92.69 83 GLY A O 1
ATOM 611 N N . ILE A 1 84 ? 3.747 3.627 -11.451 1.00 92.12 84 ILE A N 1
ATOM 612 C CA . ILE A 1 84 ? 3.329 5.033 -11.279 1.00 92.12 84 ILE A CA 1
ATOM 613 C C . ILE A 1 84 ? 1.940 5.116 -10.629 1.00 92.12 84 ILE A C 1
ATOM 615 O O . ILE A 1 84 ? 1.719 5.925 -9.727 1.00 92.12 84 ILE A O 1
ATOM 619 N N . THR A 1 85 ? 1.000 4.280 -11.074 1.00 94.38 85 THR A N 1
ATOM 620 C CA . THR A 1 85 ? -0.367 4.259 -10.528 1.00 94.38 85 THR A CA 1
ATOM 621 C C . THR A 1 85 ? -0.377 3.752 -9.087 1.00 94.38 85 THR A C 1
ATOM 623 O O . THR A 1 85 ? -1.008 4.368 -8.231 1.00 94.38 85 THR A O 1
ATOM 626 N N . PHE A 1 86 ? 0.384 2.692 -8.804 1.00 94.94 86 PHE A N 1
ATOM 627 C CA . PHE A 1 86 ? 0.586 2.151 -7.465 1.00 94.94 86 PHE A CA 1
ATOM 628 C C . PHE A 1 86 ? 1.078 3.235 -6.508 1.00 94.94 86 PHE A C 1
ATOM 630 O O . PHE A 1 86 ? 0.452 3.459 -5.482 1.00 94.94 86 PHE A O 1
ATOM 637 N N . ALA A 1 87 ? 2.136 3.970 -6.861 1.00 92.19 87 ALA A N 1
ATOM 638 C CA . ALA A 1 87 ? 2.701 4.992 -5.980 1.00 92.19 87 ALA A CA 1
ATOM 639 C C . ALA A 1 87 ? 1.714 6.125 -5.651 1.00 92.19 87 ALA A C 1
ATOM 641 O O . ALA A 1 87 ? 1.727 6.652 -4.539 1.00 92.19 87 ALA A O 1
ATOM 642 N N . ARG A 1 88 ? 0.835 6.492 -6.594 1.00 91.69 88 ARG A N 1
ATOM 643 C CA . ARG A 1 88 ? -0.219 7.493 -6.354 1.00 91.69 88 ARG A CA 1
ATOM 644 C C . ARG A 1 88 ? -1.263 6.982 -5.364 1.00 91.69 88 ARG A C 1
ATOM 646 O O . ARG A 1 88 ? -1.552 7.669 -4.393 1.00 91.69 88 ARG A O 1
ATOM 653 N N . LEU A 1 89 ? -1.777 5.777 -5.598 1.00 95.31 89 LEU A N 1
ATOM 654 C CA . LEU A 1 89 ? -2.779 5.150 -4.734 1.00 95.31 89 LEU A CA 1
ATOM 655 C C . LEU A 1 89 ? -2.205 4.778 -3.356 1.00 95.31 89 LEU A C 1
ATOM 657 O O . LEU A 1 89 ? -2.915 4.813 -2.361 1.00 95.31 89 LEU A O 1
ATOM 661 N N . ALA A 1 90 ? -0.912 4.463 -3.276 1.00 94.06 90 ALA A N 1
ATOM 662 C CA . ALA A 1 90 ? -0.216 4.205 -2.021 1.00 94.06 90 ALA A CA 1
ATOM 663 C C . ALA A 1 90 ? -0.127 5.478 -1.170 1.00 94.06 90 ALA A C 1
ATOM 665 O O . ALA A 1 90 ? -0.383 5.440 0.030 1.00 94.06 90 ALA A O 1
ATOM 666 N N . ALA A 1 91 ? 0.188 6.619 -1.791 1.00 91.88 91 ALA A N 1
ATOM 667 C CA . ALA A 1 91 ? 0.182 7.907 -1.103 1.00 91.88 91 ALA A CA 1
ATOM 668 C C . ALA A 1 91 ? -1.223 8.289 -0.604 1.00 91.88 91 ALA A C 1
ATOM 670 O O . ALA A 1 91 ? -1.348 8.809 0.501 1.00 91.88 91 ALA A O 1
ATOM 671 N N . GLU A 1 92 ? -2.263 8.000 -1.392 1.00 94.44 92 GLU A N 1
ATOM 672 C CA . GLU A 1 92 ? -3.665 8.165 -0.987 1.00 94.44 92 GLU A CA 1
ATOM 673 C C . GLU A 1 92 ? -4.004 7.271 0.212 1.00 94.44 92 GLU A C 1
ATOM 675 O O . GLU A 1 92 ? -4.462 7.774 1.231 1.00 94.44 92 GLU A O 1
ATOM 680 N N . PHE A 1 93 ? -3.639 5.986 0.165 1.00 95.44 93 PHE A N 1
ATOM 681 C CA . PHE A 1 93 ? -3.836 5.063 1.284 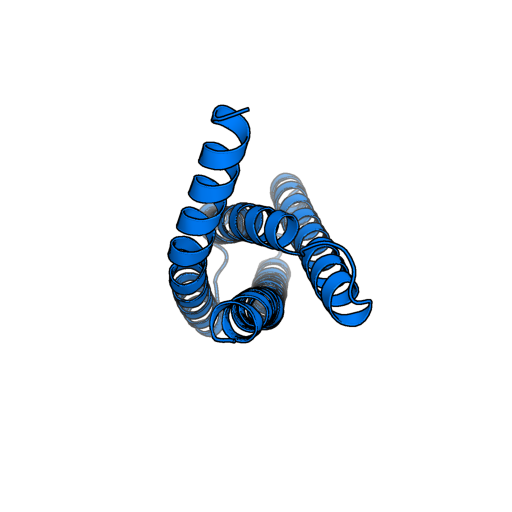1.00 95.44 93 PHE A CA 1
ATOM 682 C C . PHE A 1 93 ? -3.181 5.569 2.575 1.00 95.44 93 PHE A C 1
ATOM 684 O O . PHE A 1 93 ? -3.805 5.538 3.633 1.00 95.44 93 PHE A O 1
ATOM 691 N N . HIS A 1 94 ? -1.937 6.056 2.502 1.00 92.56 94 HIS A N 1
ATOM 692 C CA . HIS A 1 94 ? -1.231 6.587 3.670 1.00 92.56 94 HIS A CA 1
ATOM 693 C C . HIS A 1 94 ? -1.888 7.838 4.253 1.00 92.56 94 HIS A C 1
ATOM 695 O O . HIS A 1 94 ? -1.913 7.994 5.474 1.00 92.56 94 HIS A O 1
ATOM 701 N N . ALA A 1 95 ? -2.419 8.719 3.405 1.00 92.56 95 ALA A N 1
ATOM 702 C CA . ALA A 1 95 ? -3.159 9.886 3.866 1.00 92.56 95 ALA A CA 1
ATOM 703 C C . ALA A 1 95 ? -4.481 9.472 4.530 1.00 92.56 95 ALA A C 1
ATOM 705 O O . ALA A 1 95 ? -4.782 9.922 5.637 1.00 92.56 95 ALA A O 1
ATOM 706 N N . ASP A 1 96 ? -5.227 8.569 3.893 1.00 94.75 96 ASP A N 1
ATOM 707 C CA . ASP A 1 96 ? -6.544 8.139 4.356 1.00 94.75 96 ASP A CA 1
ATOM 708 C C . ASP A 1 96 ? -6.463 7.354 5.668 1.00 94.75 96 ASP A C 1
ATOM 710 O O . ASP A 1 96 ? -7.258 7.590 6.578 1.00 94.75 96 ASP A O 1
ATOM 714 N N . ILE A 1 97 ? -5.482 6.455 5.817 1.00 93.81 97 ILE A N 1
ATOM 715 C CA . ILE A 1 97 ? -5.335 5.653 7.039 1.00 93.81 97 ILE A CA 1
ATOM 716 C C . ILE A 1 97 ? -4.927 6.519 8.237 1.00 93.81 97 ILE A C 1
ATOM 718 O O . ILE A 1 97 ? -5.467 6.358 9.335 1.00 93.81 97 ILE A O 1
ATOM 722 N N . ALA A 1 98 ? -4.035 7.492 8.019 1.00 91.56 98 ALA A N 1
ATOM 723 C CA . ALA A 1 98 ? -3.650 8.460 9.037 1.00 91.56 98 ALA A CA 1
ATOM 724 C C . ALA A 1 98 ? -4.854 9.320 9.447 1.00 91.56 98 ALA A C 1
ATOM 726 O O . ALA A 1 98 ? -5.167 9.410 10.638 1.00 91.56 98 ALA A O 1
ATOM 727 N N . GLN A 1 99 ? -5.588 9.862 8.469 1.00 92.88 99 GLN A N 1
ATOM 728 C CA . GLN A 1 99 ? -6.773 10.678 8.719 1.00 92.88 99 GLN A CA 1
ATOM 729 C C . GLN A 1 99 ? -7.874 9.899 9.448 1.00 92.88 99 GLN A C 1
ATOM 731 O O . GLN A 1 99 ? -8.507 10.446 10.352 1.00 92.88 99 GLN A O 1
ATOM 736 N N . LEU A 1 100 ? -8.099 8.634 9.087 1.00 92.94 100 LEU A N 1
ATOM 737 C CA . LEU A 1 100 ? -9.064 7.759 9.749 1.00 92.94 100 LEU A CA 1
ATOM 738 C C . LEU A 1 100 ? -8.687 7.564 11.222 1.00 92.94 100 LEU A C 1
ATOM 740 O O . LEU A 1 100 ? -9.528 7.752 12.102 1.00 92.94 100 LEU A O 1
ATOM 744 N N . SER A 1 101 ? -7.418 7.251 11.507 1.00 91.12 101 SER A N 1
ATOM 745 C CA . SER A 1 101 ? -6.953 7.058 12.887 1.00 91.12 101 SER A CA 1
ATOM 746 C C . SER A 1 101 ? -7.122 8.315 13.751 1.00 91.12 101 SER A C 1
ATOM 748 O O . SER A 1 101 ? -7.599 8.223 14.884 1.00 91.12 101 SER A O 1
ATOM 750 N N . GLU A 1 102 ? -6.825 9.494 13.196 1.00 92.00 102 GLU A N 1
ATOM 751 C CA . GLU A 1 102 ? -6.947 10.781 13.882 1.00 92.00 102 GLU A CA 1
ATOM 752 C C . GLU A 1 102 ? -8.413 11.180 14.101 1.00 92.00 102 GLU A C 1
ATOM 754 O O . GLU A 1 102 ? -8.818 11.481 15.227 1.00 92.00 102 GLU A O 1
ATOM 759 N N . ARG A 1 103 ? -9.232 11.138 13.041 1.00 92.12 103 ARG A N 1
ATOM 760 C CA . ARG A 1 103 ? -10.651 11.536 13.064 1.00 92.12 103 ARG A CA 1
ATOM 761 C C . ARG A 1 103 ? -11.441 10.743 14.093 1.00 92.12 103 ARG A C 1
ATOM 763 O O . ARG A 1 103 ? -12.227 11.315 14.847 1.00 92.12 103 ARG A O 1
ATOM 770 N N . TRP A 1 104 ? -11.213 9.435 14.125 1.00 91.75 104 TRP A N 1
ATOM 771 C CA . TRP A 1 104 ? -11.898 8.516 15.027 1.00 91.75 104 TRP A CA 1
ATOM 772 C C . TRP A 1 104 ? -11.180 8.360 16.370 1.00 91.75 104 TRP A C 1
ATOM 774 O O . TRP A 1 104 ? -11.676 7.649 17.239 1.00 91.75 104 TRP A O 1
ATOM 784 N N . LYS A 1 105 ? -10.044 9.044 16.575 1.00 91.25 105 LYS A N 1
ATOM 785 C CA . LYS A 1 105 ? -9.223 8.961 17.793 1.00 91.25 105 LYS A CA 1
ATOM 786 C C . LYS A 1 105 ? -8.942 7.511 18.196 1.00 91.25 105 LYS A C 1
ATOM 788 O O . LYS A 1 105 ? -9.023 7.156 19.373 1.00 91.25 105 LYS A O 1
ATOM 793 N N . ILE A 1 106 ? -8.656 6.667 17.206 1.00 88.94 106 ILE A N 1
ATOM 794 C CA . ILE A 1 106 ? -8.405 5.246 17.432 1.00 88.94 106 ILE A CA 1
ATOM 795 C C . ILE A 1 106 ? -7.086 5.138 18.204 1.00 88.94 106 ILE A C 1
ATOM 797 O O . ILE A 1 106 ? -6.076 5.664 17.735 1.00 88.94 106 ILE A O 1
ATOM 801 N N . PRO A 1 107 ? -7.051 4.477 19.373 1.00 86.81 107 PRO A N 1
ATOM 802 C CA . PRO A 1 107 ? -5.807 4.284 20.101 1.00 86.81 107 PRO A CA 1
ATOM 803 C C . PRO A 1 107 ? -4.912 3.325 19.311 1.00 86.81 107 PRO A C 1
ATOM 805 O O . PRO A 1 107 ? -5.179 2.124 19.235 1.00 86.81 107 PRO A O 1
ATOM 808 N N . VAL A 1 108 ? -3.873 3.878 18.685 1.00 86.31 108 VAL A N 1
ATOM 809 C CA . VAL A 1 108 ? -2.932 3.123 17.856 1.00 86.31 108 VAL A CA 1
ATOM 810 C C . VAL A 1 108 ? -1.780 2.572 18.705 1.00 86.31 108 VAL A C 1
ATOM 812 O O . VAL A 1 108 ? -1.263 3.289 19.561 1.00 86.31 108 VAL A O 1
ATOM 815 N N . PRO A 1 109 ? -1.366 1.310 18.503 1.00 86.19 109 PRO A N 1
ATOM 816 C CA . PRO A 1 109 ? -0.185 0.761 19.166 1.00 86.19 109 PRO A CA 1
ATOM 817 C C . PRO A 1 109 ? 1.103 1.354 18.577 1.00 86.19 109 PRO A C 1
ATOM 819 O O . PRO A 1 109 ? 1.128 1.717 17.404 1.00 86.19 109 PRO A O 1
ATOM 822 N N . ASP A 1 110 ? 2.200 1.369 19.340 1.00 89.12 110 ASP A N 1
ATOM 823 C CA . ASP A 1 110 ? 3.496 1.919 18.890 1.00 89.12 110 ASP A CA 1
ATOM 824 C C . ASP A 1 110 ? 3.970 1.319 17.555 1.00 89.12 110 ASP A C 1
ATOM 826 O O . ASP A 1 110 ? 4.442 2.034 16.673 1.00 89.12 110 ASP A O 1
ATOM 830 N N . GLN A 1 111 ? 3.726 0.019 17.357 1.00 90.12 111 GLN A N 1
ATOM 831 C CA . GLN A 1 111 ? 4.031 -0.692 16.114 1.00 90.12 111 GLN A CA 1
ATOM 832 C C . GLN A 1 111 ? 3.370 -0.059 14.877 1.00 90.12 111 GLN A C 1
ATOM 834 O O . GLN A 1 111 ? 3.946 -0.089 13.792 1.00 90.12 111 GLN A O 1
ATOM 839 N N . TYR A 1 112 ? 2.174 0.524 15.013 1.00 91.12 112 TYR A N 1
ATOM 840 C CA . TYR A 1 112 ? 1.515 1.234 13.914 1.00 91.12 112 TYR A CA 1
ATOM 841 C C . TYR A 1 112 ? 2.310 2.478 13.506 1.00 91.12 112 TYR A C 1
ATOM 843 O O . TYR A 1 112 ? 2.481 2.737 12.316 1.00 91.12 112 TYR A O 1
ATOM 851 N N . THR A 1 113 ? 2.814 3.228 14.487 1.00 88.00 113 THR A N 1
ATOM 852 C CA . THR A 1 113 ? 3.605 4.445 14.266 1.00 88.00 113 THR A CA 1
ATOM 853 C C . THR A 1 113 ? 4.937 4.127 13.594 1.00 88.00 113 THR A C 1
ATOM 855 O O . THR A 1 113 ? 5.356 4.845 12.685 1.00 88.00 113 THR A O 1
ATOM 858 N N . ASP A 1 114 ? 5.586 3.037 14.000 1.00 90.62 114 ASP A N 1
ATOM 859 C CA . ASP A 1 114 ? 6.825 2.589 13.363 1.00 90.62 114 ASP A CA 1
ATOM 860 C C . ASP A 1 114 ? 6.581 2.141 11.919 1.00 90.62 114 ASP A C 1
ATOM 862 O O . ASP A 1 114 ? 7.276 2.600 11.013 1.00 90.62 114 ASP A O 1
ATOM 866 N N . LEU A 1 115 ? 5.521 1.360 11.672 1.00 90.06 115 LEU A N 1
ATOM 867 C CA . LEU A 1 115 ? 5.118 0.987 10.313 1.00 90.06 115 LEU A CA 1
ATOM 868 C C . LEU A 1 115 ? 4.793 2.211 9.452 1.00 90.06 115 LEU A C 1
ATOM 870 O O . LEU A 1 115 ? 5.219 2.273 8.303 1.00 90.06 115 LEU A O 1
ATOM 874 N N . GLN A 1 116 ? 4.080 3.201 9.992 1.00 87.19 116 GLN A N 1
ATOM 875 C CA . GLN A 1 116 ? 3.771 4.438 9.273 1.00 87.19 116 GLN A CA 1
ATOM 876 C C . GLN A 1 116 ? 5.056 5.152 8.825 1.00 87.19 116 GLN A C 1
ATOM 878 O O . GLN A 1 116 ? 5.181 5.520 7.656 1.00 87.19 116 GLN A O 1
ATOM 883 N N . ARG A 1 117 ? 6.041 5.283 9.722 1.00 88.69 117 ARG A N 1
ATOM 884 C CA . ARG A 1 117 ? 7.338 5.912 9.425 1.00 88.69 117 ARG A CA 1
ATOM 885 C C . ARG A 1 117 ? 8.137 5.135 8.375 1.00 88.69 117 ARG A C 1
ATOM 887 O O . ARG A 1 117 ? 8.739 5.738 7.479 1.00 88.69 117 ARG A O 1
ATOM 894 N N . ASP A 1 118 ? 8.147 3.810 8.475 1.00 88.69 118 ASP A N 1
ATOM 895 C CA . ASP A 1 118 ? 8.830 2.946 7.512 1.00 88.69 118 ASP A CA 1
ATOM 896 C C . ASP A 1 118 ? 8.211 3.086 6.119 1.00 88.69 118 ASP A C 1
ATOM 898 O O . ASP A 1 118 ? 8.925 3.245 5.125 1.00 88.69 118 ASP A O 1
ATOM 902 N N . MET A 1 119 ? 6.879 3.099 6.034 1.00 86.88 119 MET A N 1
ATOM 903 C CA . MET A 1 119 ? 6.185 3.234 4.755 1.00 86.88 119 MET A CA 1
ATOM 904 C C . MET A 1 119 ? 6.376 4.616 4.127 1.00 86.88 119 MET A C 1
ATOM 906 O O . MET A 1 119 ? 6.614 4.711 2.922 1.00 86.88 119 MET A O 1
ATOM 910 N N . GLU A 1 120 ? 6.361 5.687 4.924 1.00 85.75 120 GLU A N 1
ATOM 911 C CA . GLU A 1 120 ? 6.695 7.035 4.450 1.00 85.75 120 GLU A CA 1
ATOM 912 C C . GLU A 1 120 ? 8.110 7.087 3.859 1.00 85.75 120 GLU A C 1
ATOM 914 O O . GLU A 1 120 ? 8.322 7.637 2.773 1.00 85.75 120 GLU A O 1
ATOM 919 N N . SER A 1 121 ? 9.070 6.443 4.525 1.00 85.75 121 SER A N 1
ATOM 920 C CA . SER A 1 121 ? 10.457 6.363 4.061 1.00 85.75 121 SER A CA 1
ATOM 921 C C . SER A 1 121 ? 10.569 5.610 2.728 1.00 85.75 121 SER A C 1
ATOM 923 O O . SER A 1 121 ? 11.218 6.094 1.794 1.00 85.75 121 SER A O 1
ATOM 925 N N . LEU A 1 122 ? 9.890 4.465 2.591 1.00 82.75 122 LEU A N 1
ATOM 926 C CA . LEU A 1 122 ? 9.832 3.701 1.337 1.00 82.75 122 LEU A CA 1
ATOM 927 C C . LEU A 1 122 ? 9.155 4.493 0.207 1.00 82.75 122 LEU A C 1
ATOM 929 O O . LEU A 1 122 ? 9.639 4.493 -0.930 1.00 82.75 122 LEU A O 1
ATOM 933 N N . GLY A 1 123 ? 8.078 5.215 0.521 1.00 81.31 123 GLY A N 1
ATOM 934 C CA . GLY A 1 123 ? 7.363 6.066 -0.426 1.00 81.31 123 GLY A CA 1
ATOM 935 C C . GLY A 1 123 ? 8.242 7.188 -0.980 1.00 81.31 123 GLY A C 1
ATOM 936 O O . GLY A 1 123 ? 8.254 7.429 -2.190 1.00 81.31 123 GLY A O 1
ATOM 937 N N . VAL A 1 124 ? 9.047 7.839 -0.133 1.00 83.88 124 VAL A N 1
ATOM 938 C CA . VAL A 1 124 ? 10.000 8.881 -0.560 1.00 83.88 124 VAL A 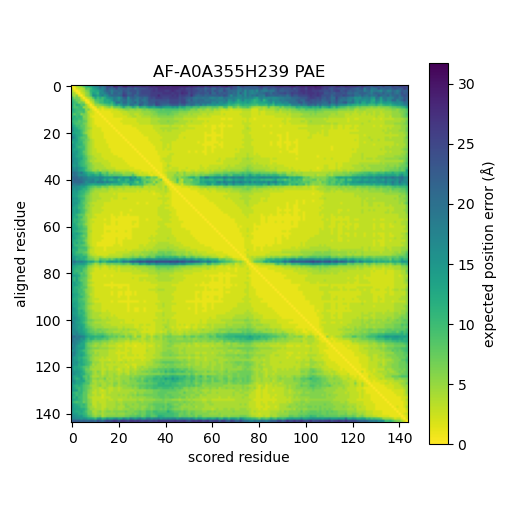CA 1
ATOM 939 C C . VAL A 1 124 ? 11.049 8.323 -1.526 1.00 83.88 124 VAL A C 1
ATOM 941 O O . VAL A 1 124 ? 11.341 8.963 -2.545 1.00 83.88 124 VAL A O 1
ATOM 944 N N . LEU A 1 125 ? 11.581 7.126 -1.251 1.00 77.75 125 LEU A N 1
ATOM 945 C CA . LEU A 1 125 ? 12.578 6.469 -2.105 1.00 77.75 125 LEU A CA 1
ATOM 946 C C . LEU A 1 125 ? 12.030 6.172 -3.510 1.00 77.75 125 LEU A C 1
ATOM 948 O O . LEU A 1 125 ? 12.708 6.444 -4.506 1.00 77.75 125 LEU A O 1
ATOM 952 N N . GLN A 1 126 ? 10.794 5.673 -3.612 1.00 79.50 126 GLN A N 1
ATOM 953 C CA . GLN A 1 126 ? 10.158 5.398 -4.906 1.00 79.50 126 GLN A CA 1
ATOM 954 C C . GLN A 1 126 ? 9.724 6.667 -5.648 1.00 79.50 126 GLN A C 1
ATOM 956 O O . GLN A 1 126 ? 9.916 6.773 -6.865 1.00 79.50 126 GLN A O 1
ATOM 961 N N . LYS A 1 127 ? 9.162 7.649 -4.933 1.00 81.12 127 LYS A N 1
ATOM 962 C CA . LYS A 1 127 ? 8.519 8.835 -5.519 1.00 81.12 127 LYS A CA 1
ATOM 963 C C . LYS A 1 127 ? 9.430 9.580 -6.486 1.00 81.12 127 LYS A C 1
ATOM 965 O O . LYS A 1 127 ? 9.029 9.865 -7.613 1.00 81.12 127 LYS A O 1
ATOM 970 N N . ARG A 1 128 ? 10.672 9.863 -6.079 1.00 80.50 128 ARG A N 1
ATOM 971 C CA . ARG A 1 128 ? 11.611 10.637 -6.909 1.00 80.50 128 ARG A CA 1
ATOM 972 C C . ARG A 1 128 ? 11.933 9.928 -8.225 1.00 80.50 128 ARG A C 1
ATOM 974 O O . ARG A 1 128 ? 12.026 10.567 -9.270 1.00 80.50 128 ARG A O 1
ATOM 981 N N . ARG A 1 129 ? 12.093 8.605 -8.181 1.00 81.31 129 ARG A N 1
ATOM 982 C CA . ARG A 1 129 ? 12.435 7.791 -9.351 1.00 81.31 129 ARG A CA 1
ATOM 983 C C . ARG A 1 129 ? 11.264 7.690 -10.324 1.00 81.31 129 ARG A C 1
ATOM 985 O O . ARG A 1 129 ? 11.451 7.898 -11.524 1.00 81.31 129 ARG A O 1
ATOM 992 N N . LEU A 1 130 ? 10.067 7.418 -9.809 1.00 85.31 130 LEU A N 1
ATOM 993 C CA . LEU A 1 130 ? 8.853 7.314 -10.617 1.00 85.31 130 LEU A CA 1
ATOM 994 C C . LEU A 1 130 ? 8.464 8.658 -11.238 1.00 85.31 130 LEU A C 1
ATOM 996 O O . LEU A 1 130 ? 8.064 8.679 -12.399 1.00 85.31 130 LEU A O 1
ATOM 1000 N N . GLN A 1 131 ? 8.674 9.775 -10.533 1.00 87.56 131 GLN A N 1
ATOM 1001 C CA . GLN A 1 131 ? 8.425 11.116 -11.068 1.00 87.56 131 GLN A CA 1
ATOM 1002 C C . GLN A 1 131 ? 9.284 11.408 -12.308 1.00 87.56 131 GLN A C 1
ATOM 1004 O O . GLN A 1 131 ? 8.753 11.793 -13.348 1.00 87.56 131 GLN A O 1
ATOM 1009 N N . ILE A 1 132 ? 10.590 11.125 -12.252 1.00 87.94 132 ILE A N 1
ATOM 1010 C CA . ILE A 1 132 ? 11.489 11.293 -13.408 1.00 87.94 132 ILE A CA 1
ATOM 1011 C C . ILE A 1 132 ? 11.024 10.438 -14.596 1.00 87.94 132 ILE A C 1
ATOM 1013 O O . ILE A 1 132 ? 11.083 10.864 -15.751 1.00 87.94 132 ILE A O 1
ATOM 1017 N N . ARG A 1 133 ? 10.572 9.204 -14.344 1.00 87.25 133 ARG A N 1
ATOM 1018 C CA . ARG A 1 133 ? 10.080 8.316 -15.407 1.00 87.25 133 ARG A CA 1
ATOM 1019 C C . ARG A 1 133 ? 8.746 8.792 -15.987 1.00 87.25 133 ARG A C 1
ATOM 1021 O O . ARG A 1 133 ? 8.574 8.746 -17.202 1.00 87.25 133 ARG A O 1
ATOM 1028 N N . GLN A 1 134 ? 7.847 9.306 -15.152 1.00 90.25 134 GLN A N 1
ATOM 1029 C CA . GLN A 1 134 ? 6.588 9.913 -15.582 1.00 90.25 134 GLN A CA 1
ATOM 1030 C C . GLN A 1 134 ? 6.829 11.137 -16.478 1.00 90.25 134 GLN A C 1
ATOM 1032 O O . GLN A 1 134 ? 6.218 11.249 -17.540 1.00 90.25 134 GLN A O 1
ATOM 1037 N N . GLU A 1 135 ? 7.761 12.015 -16.102 1.00 91.75 135 GLU A N 1
ATOM 1038 C CA . GLU A 1 135 ? 8.160 13.176 -16.909 1.00 91.75 135 GLU A CA 1
ATOM 1039 C C . GLU A 1 135 ? 8.718 12.752 -18.274 1.00 91.75 135 GLU A C 1
ATOM 1041 O O . GLU A 1 135 ? 8.359 13.333 -19.298 1.00 91.75 135 GLU A O 1
ATOM 1046 N N . LYS A 1 136 ? 9.533 11.689 -18.323 1.00 89.00 136 LYS A N 1
ATOM 1047 C CA . LYS A 1 136 ? 10.048 11.126 -19.586 1.00 89.00 136 LYS A CA 1
ATOM 1048 C C . LYS A 1 136 ? 8.940 10.577 -20.487 1.00 89.00 136 LYS A C 1
ATOM 1050 O O . LYS A 1 136 ? 8.988 10.804 -21.699 1.00 89.00 136 LYS A O 1
ATOM 1055 N N . ILE A 1 137 ? 7.946 9.889 -19.916 1.00 89.62 137 ILE A N 1
ATOM 1056 C CA . ILE A 1 137 ? 6.766 9.420 -20.662 1.00 89.62 137 ILE A CA 1
ATOM 1057 C C . ILE A 1 137 ? 6.036 10.626 -21.261 1.00 89.62 137 ILE A C 1
ATOM 1059 O O . ILE A 1 137 ? 5.816 10.664 -22.469 1.00 89.62 137 ILE A O 1
ATOM 1063 N N . GLY A 1 138 ? 5.740 11.644 -20.446 1.00 92.00 138 GLY A N 1
ATOM 1064 C CA . GLY A 1 138 ? 5.068 12.862 -20.904 1.00 92.00 138 GLY A CA 1
ATOM 1065 C C . GLY A 1 138 ? 5.839 13.593 -22.005 1.00 92.00 138 GLY A C 1
ATOM 1066 O O . GLY A 1 138 ? 5.270 13.926 -23.040 1.00 92.00 138 GLY A O 1
ATOM 1067 N N . ALA A 1 139 ? 7.151 13.769 -21.835 1.00 93.62 139 ALA A N 1
ATOM 1068 C CA . ALA A 1 139 ? 8.010 14.403 -22.833 1.00 93.62 139 ALA A CA 1
ATOM 1069 C C . ALA A 1 139 ? 8.036 13.640 -24.165 1.00 93.62 139 ALA A C 1
ATOM 1071 O O . ALA A 1 139 ? 8.166 14.256 -25.218 1.00 93.62 139 ALA A O 1
ATOM 1072 N N . THR A 1 140 ? 7.929 12.311 -24.125 1.00 92.75 140 THR A N 1
ATOM 1073 C CA . THR A 1 140 ? 7.858 11.481 -25.335 1.00 92.75 140 THR A CA 1
ATOM 1074 C C . THR A 1 140 ? 6.508 11.641 -26.028 1.00 92.75 140 THR A C 1
ATOM 1076 O O . THR A 1 140 ? 6.465 11.825 -27.238 1.00 92.75 140 THR A O 1
ATOM 1079 N N . LEU A 1 141 ? 5.412 11.631 -25.264 1.00 91.62 141 LEU A N 1
ATOM 1080 C CA . LEU A 1 141 ? 4.057 11.771 -25.800 1.00 91.62 141 LEU A CA 1
ATOM 1081 C C . LEU A 1 141 ? 3.803 13.142 -26.444 1.00 91.62 141 LEU A C 1
ATOM 1083 O O . LEU A 1 141 ? 3.062 13.211 -27.412 1.00 91.62 141 LEU A O 1
ATOM 1087 N N . LEU A 1 142 ? 4.418 14.212 -25.929 1.00 91.44 142 LEU A N 1
ATOM 1088 C CA . LEU A 1 142 ? 4.248 15.584 -26.437 1.00 91.44 142 LEU A CA 1
ATOM 1089 C C . LEU A 1 142 ? 5.154 15.940 -27.627 1.00 91.44 142 LEU A C 1
ATOM 1091 O O . LEU A 1 142 ? 4.989 17.004 -28.218 1.00 91.44 142 LEU A O 1
ATOM 1095 N N . LYS A 1 143 ? 6.149 15.105 -27.943 1.00 87.12 143 LYS A N 1
ATOM 1096 C CA . LYS A 1 143 ? 7.031 15.287 -29.110 1.00 87.12 143 LYS A CA 1
ATOM 1097 C C . LYS A 1 143 ? 6.477 14.656 -30.389 1.00 87.12 143 LYS A C 1
ATOM 1099 O O . LYS A 1 143 ? 7.070 14.872 -31.444 1.00 87.12 143 LYS A O 1
ATOM 1104 N N . ASN A 1 144 ? 5.403 13.876 -30.269 1.00 52.03 144 ASN A N 1
ATOM 1105 C CA . ASN A 1 144 ? 4.716 13.218 -31.376 1.00 52.03 144 ASN A CA 1
ATOM 1106 C C . ASN A 1 144 ? 3.570 14.082 -31.895 1.00 52.03 144 ASN A C 1
ATOM 1108 O O . ASN A 1 144 ? 2.778 14.560 -31.053 1.00 52.03 144 ASN A O 1
#

Mean predicted aligned error: 5.45 Å

Radius of gyration: 17.6 Å; Cα contacts (8 Å, |Δi|>4): 92; chains: 1; bounding box: 47×29×53 Å

pLDDT: mean 88.05, std 11.3, range [38.62, 98.5]

Sequence (144 aa):
AWQDIVVPLGEIEDVVMTGPMLGGMAAQLDLLAAAIRINSMSTDRALQGEWGALSALWQTLRIIAYEAAGRLDRGGGSPLPLGITFARLAAEFHADIAQLSERWKIPVPDQYTDLQRDMESLGVLQKRRLQIRQEKIGATLLKN

Nearest PDB structures (foldseek):
  1cnt-assembly1_4  TM=3.521E-01  e=1.664E+00  Homo sapiens
  8auw-assembly1_D  TM=2.958E-01  e=3.001E+00  Homo sapiens
  7ubt-assembly1_A  TM=2.635E-01  e=2.422E+00  Homo sapiens
  7sqc-assembly1_1V  TM=2.348E-01  e=8.308E+00  Chlamydomonas reinhardtii

Foldseek 3Di:
DVCVPVVLVVLVVLLVLLVLLLVLLVVLLVQLVVLCVVVVVVPDPVLVVLNVVLVVLSVVLVVLSVVSVVCSVVVHPGSLVSSLVSLVSSVVSLVSSVCSCVVVVRDGDPSSVVSSVVSVVSSVVSVVVSVVVVVVVVVVVVVD